Protein AF-A0A381WK95-F1 (afdb_monomer)

Radius of gyration: 12.32 Å; Cα contacts (8 Å, |Δi|>4): 48; chains: 1; bounding box: 27×17×35 Å

Structure (mmCIF, N/CA/C/O backbone):
data_AF-A0A381WK95-F1
#
_entry.id   AF-A0A381WK95-F1
#
loop_
_atom_site.group_PDB
_atom_site.id
_atom_site.type_symbol
_atom_site.label_atom_id
_atom_site.label_alt_id
_atom_site.label_comp_id
_atom_site.label_asym_id
_atom_site.label_entity_id
_atom_site.label_seq_id
_atom_site.pdbx_PDB_ins_code
_atom_site.Cartn_x
_atom_site.Cartn_y
_atom_site.Cartn_z
_atom_site.occupancy
_atom_site.B_iso_or_equiv
_atom_site.auth_seq_id
_atom_site.auth_comp_id
_atom_site.auth_asym_id
_atom_site.auth_atom_id
_atom_site.pdbx_PDB_model_num
ATOM 1 N N . MET A 1 1 ? 15.414 -4.262 24.977 1.00 55.16 1 MET A N 1
ATOM 2 C CA . MET A 1 1 ? 14.625 -3.629 23.900 1.00 55.16 1 MET A CA 1
ATOM 3 C C . MET A 1 1 ? 13.407 -4.515 23.677 1.00 55.16 1 MET A C 1
ATOM 5 O O . MET A 1 1 ? 13.595 -5.669 23.319 1.00 55.16 1 MET A O 1
ATOM 9 N N . SER A 1 2 ? 12.201 -4.068 24.034 1.00 75.81 2 SER A N 1
ATOM 10 C CA . SER A 1 2 ? 10.978 -4.861 23.844 1.00 75.81 2 SER A CA 1
ATOM 11 C C . SER A 1 2 ? 10.393 -4.557 22.469 1.00 75.81 2 SER A C 1
ATOM 13 O O . SER A 1 2 ? 10.022 -3.422 22.186 1.00 75.81 2 SER A O 1
ATOM 15 N N . ILE A 1 3 ? 10.338 -5.567 21.603 1.00 78.12 3 ILE A N 1
ATOM 16 C CA . ILE A 1 3 ? 9.639 -5.468 20.321 1.00 78.12 3 ILE A CA 1
ATOM 17 C C . ILE A 1 3 ? 8.143 -5.593 20.624 1.00 78.12 3 ILE A C 1
ATOM 19 O O . ILE A 1 3 ? 7.716 -6.579 21.226 1.00 78.12 3 ILE A O 1
ATOM 23 N N . LYS A 1 4 ? 7.358 -4.579 20.254 1.00 77.75 4 LYS A N 1
ATOM 24 C CA . LYS A 1 4 ? 5.893 -4.626 20.292 1.00 77.75 4 LYS A CA 1
ATOM 25 C C . LYS A 1 4 ? 5.383 -4.757 18.867 1.00 77.75 4 LYS A C 1
ATOM 27 O O . LYS A 1 4 ? 5.779 -3.977 18.012 1.00 77.75 4 LYS A O 1
ATOM 32 N N . ILE A 1 5 ? 4.513 -5.737 18.650 1.00 76.69 5 ILE A N 1
ATOM 33 C CA . ILE A 1 5 ? 3.772 -5.891 17.400 1.00 76.69 5 ILE A CA 1
ATOM 34 C C . ILE A 1 5 ? 2.448 -5.165 17.593 1.00 76.69 5 ILE A C 1
ATOM 36 O O . ILE A 1 5 ? 1.667 -5.528 18.479 1.00 76.69 5 ILE A O 1
ATOM 40 N N . GLU A 1 6 ? 2.205 -4.136 16.790 1.00 77.25 6 GLU A N 1
ATOM 41 C CA . GLU A 1 6 ? 0.955 -3.386 16.818 1.00 77.25 6 GLU A CA 1
ATOM 42 C C . GLU A 1 6 ? 0.075 -3.805 15.641 1.00 77.25 6 GLU A C 1
ATOM 44 O O . GLU A 1 6 ? 0.534 -4.064 14.529 1.00 77.25 6 GLU A O 1
ATOM 49 N N . LYS A 1 7 ? -1.229 -3.929 15.899 1.00 77.56 7 LYS A N 1
ATOM 50 C CA . LYS A 1 7 ? -2.189 -4.194 14.830 1.00 77.56 7 LYS A CA 1
ATOM 51 C C . LYS A 1 7 ? -2.492 -2.884 14.134 1.00 77.56 7 LYS A C 1
ATOM 53 O O . LYS A 1 7 ? -2.940 -1.945 14.784 1.00 77.56 7 LYS A O 1
ATOM 58 N N . VAL A 1 8 ? -2.331 -2.876 12.820 1.00 78.12 8 VAL A N 1
ATOM 59 C CA . VAL A 1 8 ? -2.713 -1.749 11.975 1.00 78.12 8 VAL A CA 1
ATOM 60 C C . VAL A 1 8 ? -3.835 -2.143 11.036 1.00 78.12 8 VAL A C 1
ATOM 62 O O . VAL A 1 8 ? -3.995 -3.311 10.673 1.00 78.12 8 VAL A O 1
ATOM 65 N N . SER A 1 9 ? -4.629 -1.156 10.646 1.00 78.31 9 SER A N 1
ATOM 66 C CA . SER A 1 9 ? -5.765 -1.355 9.759 1.00 78.31 9 SER A CA 1
ATOM 67 C C . SER A 1 9 ? -5.670 -0.466 8.529 1.00 78.31 9 SER A C 1
ATOM 69 O O . SER A 1 9 ? -5.528 0.747 8.640 1.00 78.31 9 SER A O 1
ATOM 71 N N . TYR A 1 10 ? -5.874 -1.049 7.347 1.00 78.25 10 TYR A N 1
ATOM 72 C CA . TYR A 1 10 ? -6.043 -0.282 6.106 1.00 78.25 10 TYR A CA 1
ATOM 73 C C . TYR A 1 10 ? -7.338 0.541 6.084 1.00 78.25 10 TYR A C 1
ATOM 75 O O . TYR A 1 10 ? -7.474 1.439 5.263 1.00 78.25 10 TYR A O 1
ATOM 83 N N . ASN A 1 11 ? -8.268 0.286 7.011 1.00 80.69 11 ASN A N 1
ATOM 84 C CA . ASN A 1 11 ? -9.485 1.083 7.174 1.00 80.69 11 ASN A CA 1
ATOM 85 C C . ASN A 1 11 ? -9.274 2.314 8.075 1.00 80.69 11 ASN A C 1
ATOM 87 O O . ASN A 1 11 ? -10.177 3.138 8.204 1.00 80.69 11 ASN A O 1
ATOM 91 N N . ASN A 1 12 ? -8.113 2.445 8.727 1.00 85.25 12 ASN A N 1
ATOM 92 C CA . ASN A 1 12 ? -7.785 3.579 9.587 1.00 85.25 12 ASN A CA 1
ATOM 93 C C . ASN A 1 12 ? -6.868 4.559 8.840 1.00 85.25 12 ASN A C 1
ATOM 95 O O . ASN A 1 12 ? -5.789 4.199 8.376 1.00 85.25 12 ASN A O 1
ATOM 99 N N . SER A 1 13 ? -7.277 5.826 8.749 1.00 86.50 13 SER A N 1
ATOM 100 C CA . SER A 1 13 ? -6.533 6.859 8.019 1.00 86.50 13 SER A CA 1
ATOM 101 C C . SER A 1 13 ? -5.156 7.168 8.615 1.00 86.50 13 SER A C 1
ATOM 103 O O . SER A 1 13 ? -4.225 7.476 7.869 1.00 86.50 13 SER A O 1
ATOM 105 N N . LYS A 1 14 ? -4.999 7.067 9.939 1.00 88.25 14 LYS A N 1
ATOM 106 C CA . LYS A 1 14 ? -3.720 7.283 10.627 1.00 88.25 14 LYS A CA 1
ATOM 107 C C . LYS A 1 14 ? -2.753 6.138 10.340 1.00 88.25 14 LYS A C 1
ATOM 109 O O . LYS A 1 14 ? -1.607 6.382 9.972 1.00 88.25 14 LYS A O 1
ATOM 114 N N . ASP A 1 15 ? -3.241 4.907 10.433 1.00 87.25 15 ASP A N 1
ATOM 115 C CA . ASP A 1 15 ? -2.457 3.707 10.137 1.00 87.25 15 ASP A CA 1
ATOM 116 C C . ASP A 1 15 ? -2.039 3.678 8.662 1.00 87.25 15 ASP A C 1
ATOM 118 O O . ASP A 1 15 ? -0.893 3.362 8.349 1.00 87.25 15 ASP A O 1
ATOM 122 N N . LEU A 1 16 ? -2.924 4.100 7.750 1.00 88.19 16 LEU A N 1
ATOM 123 C CA . LEU A 1 16 ? -2.603 4.260 6.330 1.00 88.19 16 LEU A CA 1
ATOM 124 C C . LEU A 1 16 ? -1.465 5.256 6.093 1.00 88.19 16 LEU A C 1
ATOM 126 O O . LEU A 1 16 ? -0.619 5.005 5.238 1.00 88.19 16 LEU A O 1
ATOM 130 N N . GLN A 1 17 ? -1.415 6.375 6.822 1.00 90.44 17 GLN A N 1
ATOM 131 C CA . GLN A 1 17 ? -0.306 7.328 6.697 1.00 90.44 17 GLN A CA 1
ATOM 132 C C . GLN A 1 17 ? 1.020 6.721 7.161 1.00 90.44 17 GLN A C 1
ATOM 134 O O . GLN A 1 17 ? 2.035 6.888 6.482 1.00 90.44 17 GLN A O 1
ATOM 139 N N . VAL A 1 18 ? 1.006 5.986 8.276 1.00 90.00 18 VAL A N 1
ATOM 140 C CA . VAL A 1 18 ? 2.189 5.285 8.797 1.00 90.00 18 VAL A CA 1
ATOM 141 C C . VAL A 1 18 ? 2.666 4.227 7.802 1.00 90.00 18 VAL A C 1
ATOM 143 O O . VAL A 1 18 ? 3.829 4.237 7.402 1.00 90.00 18 VAL A O 1
ATOM 146 N N . LEU A 1 19 ? 1.758 3.373 7.324 1.00 89.06 19 LEU A N 1
ATOM 147 C CA . LEU A 1 19 ? 2.046 2.359 6.311 1.00 89.06 19 LEU A CA 1
ATOM 148 C C . LEU A 1 19 ? 2.580 2.983 5.026 1.00 89.06 19 LEU A C 1
ATOM 150 O O . LEU A 1 19 ? 3.565 2.502 4.475 1.00 89.06 19 LEU A O 1
ATOM 154 N N . LYS A 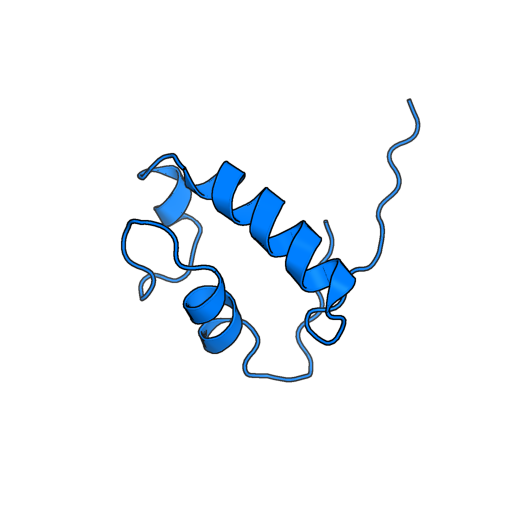1 20 ? 1.985 4.086 4.565 1.00 92.12 20 LYS A N 1
ATOM 155 C CA . LYS A 1 20 ? 2.461 4.793 3.377 1.00 92.12 20 LYS A CA 1
ATOM 156 C C . LYS A 1 20 ? 3.904 5.248 3.549 1.00 92.12 20 LYS A C 1
ATOM 158 O O . LYS A 1 20 ? 4.700 5.024 2.642 1.00 92.12 20 LYS A O 1
ATOM 163 N N . ALA A 1 21 ? 4.250 5.853 4.683 1.00 92.56 21 ALA A N 1
ATOM 164 C CA . ALA A 1 21 ? 5.611 6.313 4.947 1.00 92.56 21 ALA A CA 1
ATOM 165 C C . ALA A 1 21 ? 6.614 5.148 4.980 1.00 92.56 21 ALA A C 1
ATOM 167 O O . ALA A 1 21 ? 7.640 5.205 4.304 1.00 92.56 21 ALA A O 1
ATOM 168 N N . ILE A 1 22 ? 6.288 4.076 5.709 1.00 90.75 22 ILE A N 1
ATOM 169 C CA . ILE A 1 22 ? 7.157 2.902 5.865 1.00 90.75 22 ILE A CA 1
ATOM 170 C C . ILE A 1 22 ? 7.339 2.177 4.530 1.00 90.75 22 ILE A C 1
ATOM 172 O O . ILE A 1 22 ? 8.470 1.983 4.096 1.00 90.75 22 ILE A O 1
ATOM 176 N N . LEU A 1 23 ? 6.248 1.823 3.843 1.00 90.25 23 LEU A N 1
ATOM 177 C CA . LEU A 1 23 ? 6.321 1.079 2.583 1.00 90.25 23 LEU A CA 1
ATOM 178 C C . LEU A 1 23 ? 6.993 1.898 1.477 1.00 90.25 23 LEU A C 1
ATOM 180 O O . LEU A 1 23 ? 7.767 1.352 0.701 1.00 90.25 23 LEU A O 1
ATOM 184 N N . SER A 1 24 ? 6.762 3.215 1.427 1.00 92.31 24 SER A N 1
ATOM 185 C CA . SER A 1 24 ? 7.458 4.071 0.453 1.00 92.31 24 SER A CA 1
ATOM 186 C C . SER A 1 24 ? 8.966 4.091 0.691 1.00 92.31 24 SER A C 1
ATOM 188 O O . SER A 1 24 ? 9.725 4.181 -0.268 1.00 92.31 24 SER A O 1
ATOM 190 N N . LYS A 1 25 ? 9.404 3.982 1.952 1.00 93.19 25 LYS A N 1
ATOM 191 C CA . LYS A 1 25 ? 10.824 3.892 2.289 1.00 93.19 25 LYS A CA 1
ATOM 192 C C . LYS A 1 25 ? 11.396 2.501 2.014 1.00 93.19 25 LYS A C 1
ATOM 194 O O . LYS A 1 25 ? 12.503 2.402 1.502 1.00 93.19 25 LYS A O 1
ATOM 199 N N . TRP A 1 26 ? 10.644 1.444 2.318 1.00 91.25 26 TRP A N 1
ATOM 200 C CA . TRP A 1 26 ? 11.058 0.059 2.072 1.00 91.25 26 TRP A CA 1
ATOM 201 C C . TRP A 1 26 ? 11.129 -0.317 0.597 1.00 91.25 26 TRP A C 1
ATOM 203 O O . TRP A 1 26 ? 11.870 -1.220 0.253 1.00 91.25 26 TRP A O 1
ATOM 213 N N . PHE A 1 27 ? 10.359 0.336 -0.271 1.00 92.12 27 PHE A N 1
ATOM 214 C CA . PHE A 1 27 ? 10.380 0.074 -1.713 1.00 92.12 27 PHE A CA 1
ATOM 215 C C . PHE A 1 27 ? 11.040 1.210 -2.502 1.00 92.12 27 PHE A C 1
ATOM 217 O O . PHE A 1 27 ? 10.769 1.393 -3.691 1.00 92.12 27 PHE A O 1
ATOM 224 N N . GLU A 1 28 ? 11.912 1.979 -1.845 1.00 92.06 28 GLU A N 1
ATOM 225 C CA . GLU A 1 28 ? 12.746 2.993 -2.494 1.00 92.06 28 GLU A CA 1
ATOM 226 C C . GLU A 1 28 ? 13.769 2.337 -3.435 1.00 92.06 28 GLU A C 1
ATOM 228 O O . GLU A 1 28 ? 14.055 2.865 -4.509 1.00 92.06 28 GLU A O 1
ATOM 233 N N . ASN A 1 29 ? 14.278 1.149 -3.084 1.00 91.69 29 ASN A N 1
ATOM 234 C CA . ASN A 1 29 ? 15.129 0.367 -3.970 1.00 91.69 29 ASN A CA 1
ATOM 235 C C . ASN A 1 29 ? 14.275 -0.398 -5.000 1.00 91.69 29 ASN A C 1
ATOM 237 O O . ASN A 1 29 ? 13.466 -1.250 -4.619 1.00 91.69 29 ASN A O 1
ATOM 241 N N . PRO A 1 30 ? 14.503 -0.216 -6.314 1.00 87.31 30 PRO A N 1
ATOM 242 C CA . PR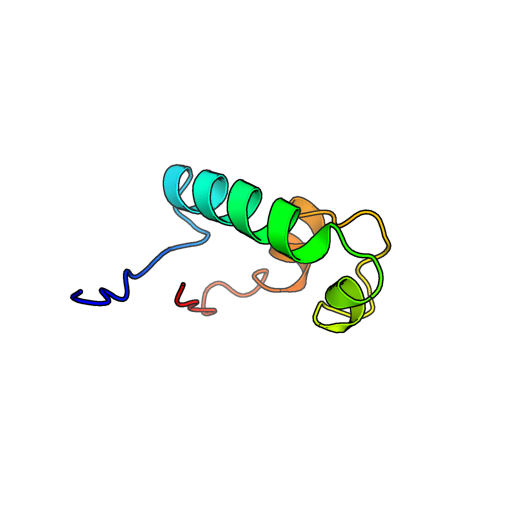O A 1 30 ? 13.772 -0.944 -7.351 1.00 87.31 30 PRO A CA 1
ATOM 243 C C . PRO A 1 30 ? 13.842 -2.472 -7.212 1.00 87.31 30 PRO A C 1
ATOM 245 O O . PRO A 1 30 ? 12.923 -3.168 -7.633 1.00 87.31 30 PRO A O 1
ATOM 248 N N . LYS A 1 31 ? 14.915 -3.016 -6.618 1.00 90.00 31 LYS A N 1
ATOM 249 C CA . LYS A 1 31 ? 15.053 -4.465 -6.396 1.00 90.00 31 LYS A CA 1
ATOM 250 C C . LYS A 1 31 ? 14.088 -4.996 -5.339 1.00 90.00 31 LYS A C 1
ATOM 252 O O . LYS A 1 31 ? 13.643 -6.134 -5.466 1.00 90.00 31 LYS A O 1
ATOM 257 N N . GLU A 1 32 ? 13.776 -4.189 -4.328 1.00 88.38 32 GLU A N 1
ATOM 258 C CA . GLU A 1 32 ? 12.862 -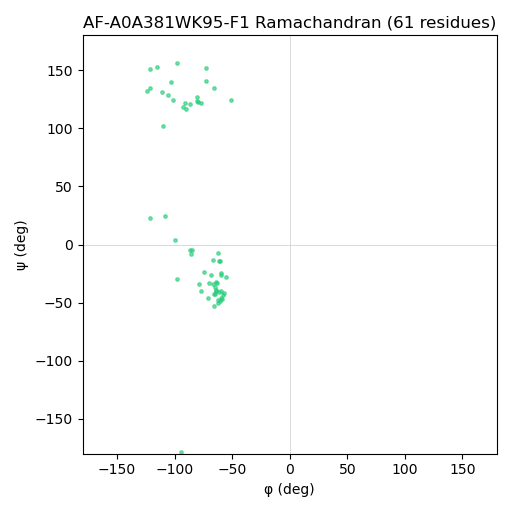4.541 -3.232 1.00 88.38 32 GLU A CA 1
ATOM 259 C C . GLU A 1 32 ? 11.404 -4.521 -3.708 1.00 88.38 32 GLU A C 1
ATOM 261 O O . GLU A 1 32 ? 10.570 -5.257 -3.189 1.00 88.38 32 GLU A O 1
ATOM 266 N N . LEU A 1 33 ? 11.103 -3.770 -4.776 1.00 88.00 33 LEU A N 1
ATOM 267 C CA . LEU A 1 33 ? 9.780 -3.765 -5.402 1.00 88.00 33 LEU A CA 1
ATOM 268 C C . LEU A 1 33 ? 9.350 -5.149 -5.916 1.00 88.00 33 LEU A C 1
ATOM 270 O O . LEU A 1 33 ? 8.155 -5.428 -5.972 1.00 88.00 33 LEU A O 1
ATOM 274 N N . ASN A 1 34 ? 10.298 -6.042 -6.225 1.00 86.94 34 ASN A N 1
ATOM 275 C CA . ASN A 1 34 ? 10.003 -7.426 -6.622 1.00 86.94 34 ASN A CA 1
ATOM 276 C C . ASN A 1 34 ? 9.272 -8.232 -5.533 1.00 86.94 34 ASN A C 1
ATOM 278 O O . ASN A 1 34 ? 8.761 -9.311 -5.817 1.00 86.94 34 ASN A O 1
ATOM 282 N N . TRP A 1 35 ? 9.240 -7.742 -4.290 1.00 85.38 35 TRP A N 1
ATOM 283 C CA . TRP A 1 35 ? 8.484 -8.348 -3.190 1.00 85.38 35 TRP A CA 1
ATOM 284 C C . TRP A 1 35 ? 7.027 -7.880 -3.132 1.00 85.38 35 TRP A C 1
ATOM 286 O O . TRP A 1 35 ? 6.257 -8.356 -2.300 1.00 85.38 35 TRP A O 1
ATOM 296 N N . THR A 1 36 ? 6.649 -6.939 -3.997 1.00 86.38 36 THR A N 1
ATOM 297 C CA . THR A 1 36 ? 5.273 -6.470 -4.148 1.00 86.38 36 THR A CA 1
ATOM 298 C C . THR A 1 36 ? 4.554 -7.224 -5.269 1.00 86.38 36 THR A C 1
ATOM 300 O O . THR A 1 36 ? 5.082 -8.153 -5.877 1.00 86.38 36 THR A O 1
ATOM 303 N N . ASP A 1 37 ? 3.304 -6.853 -5.522 1.00 85.50 37 ASP A N 1
ATOM 304 C CA . ASP A 1 37 ? 2.455 -7.473 -6.524 1.00 85.50 37 ASP A CA 1
ATOM 305 C C . ASP A 1 37 ? 3.063 -7.184 -7.904 1.00 85.50 37 ASP A C 1
ATOM 307 O O . ASP A 1 37 ? 3.421 -6.034 -8.166 1.00 85.50 37 ASP A O 1
ATOM 311 N N . PRO A 1 38 ? 3.166 -8.172 -8.810 1.00 87.38 38 PRO A N 1
ATOM 312 C CA . PRO A 1 38 ? 3.813 -7.996 -10.113 1.00 87.38 38 PRO A CA 1
ATOM 313 C C . PRO A 1 38 ? 3.151 -6.923 -10.993 1.00 87.38 38 PRO A C 1
ATOM 315 O O . PRO A 1 38 ? 3.724 -6.498 -11.993 1.00 87.38 38 PRO A O 1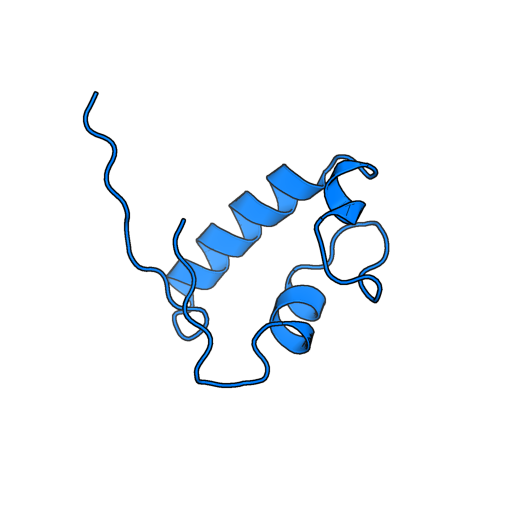
ATOM 318 N N . ARG A 1 39 ? 1.938 -6.470 -10.647 1.00 89.19 39 ARG A N 1
ATOM 319 C CA . ARG A 1 39 ? 1.225 -5.371 -11.315 1.00 89.19 39 ARG A CA 1
ATOM 320 C C . ARG A 1 39 ? 1.639 -3.989 -10.783 1.00 89.19 39 ARG A C 1
ATOM 322 O O . ARG A 1 39 ? 1.153 -2.969 -11.294 1.00 89.19 39 ARG A O 1
ATOM 329 N N . ILE A 1 40 ? 2.486 -3.918 -9.756 1.00 90.81 40 ILE A N 1
ATOM 330 C CA . ILE A 1 40 ? 3.102 -2.689 -9.251 1.00 90.81 40 ILE A CA 1
ATOM 331 C C . ILE A 1 40 ? 4.383 -2.419 -10.036 1.00 90.81 40 ILE A C 1
ATOM 333 O O . ILE A 1 40 ? 5.320 -3.208 -10.038 1.00 90.81 40 ILE A O 1
ATOM 337 N N . ASN A 1 41 ? 4.421 -1.254 -10.677 1.00 90.38 41 ASN A N 1
ATOM 338 C CA . ASN A 1 41 ? 5.598 -0.775 -11.391 1.00 90.38 41 ASN A CA 1
ATOM 339 C C . ASN A 1 41 ? 6.380 0.194 -10.508 1.00 90.38 41 ASN A C 1
ATOM 341 O O . ASN A 1 41 ? 5.802 0.831 -9.628 1.00 90.38 41 ASN A O 1
ATOM 345 N N . TYR A 1 42 ? 7.676 0.334 -10.780 1.00 90.25 42 TYR A N 1
ATOM 346 C CA . TYR A 1 42 ? 8.494 1.373 -10.163 1.00 90.25 42 TYR A CA 1
ATOM 347 C C . TYR A 1 42 ? 8.145 2.750 -10.766 1.00 90.25 42 TYR A C 1
ATOM 349 O O . TYR A 1 42 ? 7.954 2.831 -11.984 1.00 90.25 42 TYR A O 1
ATOM 357 N N . PRO A 1 43 ? 8.095 3.837 -9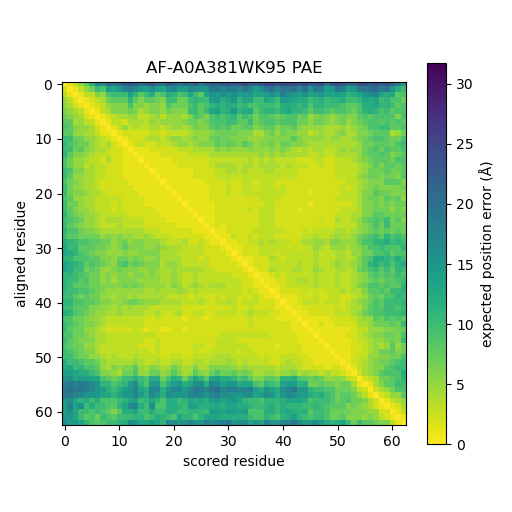.970 1.00 91.81 43 PRO A N 1
ATOM 358 C CA . PRO A 1 43 ? 8.277 3.892 -8.514 1.00 91.81 43 PRO A CA 1
ATOM 359 C C . PRO A 1 43 ? 7.083 3.319 -7.739 1.00 91.81 43 PRO A C 1
ATOM 361 O O . PRO A 1 43 ? 5.948 3.375 -8.213 1.00 91.81 43 PRO A O 1
ATOM 364 N N . PHE A 1 44 ? 7.338 2.796 -6.531 1.00 93.62 44 PHE A N 1
ATOM 365 C CA . PHE A 1 44 ? 6.299 2.211 -5.678 1.00 93.62 44 PHE A CA 1
ATOM 366 C C . PHE A 1 44 ? 5.109 3.164 -5.497 1.00 93.62 44 PHE A C 1
ATOM 368 O O . PHE A 1 44 ? 5.254 4.295 -5.030 1.00 93.62 44 PHE A O 1
ATOM 375 N N . ASN A 1 45 ? 3.910 2.686 -5.838 1.00 92.69 45 ASN A N 1
ATOM 376 C CA . ASN A 1 45 ? 2.669 3.430 -5.665 1.00 92.69 45 ASN A CA 1
ATOM 377 C C . ASN A 1 45 ? 1.826 2.789 -4.561 1.00 92.69 45 ASN A C 1
ATOM 379 O O . ASN A 1 45 ? 1.127 1.800 -4.790 1.00 92.69 45 ASN A O 1
ATOM 383 N N . PHE A 1 46 ? 1.857 3.403 -3.377 1.00 91.62 46 PHE A N 1
ATOM 384 C CA . PHE A 1 46 ? 1.116 2.928 -2.211 1.00 91.62 46 PHE A CA 1
ATOM 385 C C . PHE A 1 46 ? -0.393 2.804 -2.459 1.00 91.62 46 PHE A C 1
ATOM 387 O O . PHE A 1 46 ? -0.995 1.816 -2.058 1.00 91.62 46 PHE A O 1
ATOM 394 N N . ASN A 1 47 ? -1.015 3.766 -3.145 1.00 89.62 47 ASN A N 1
ATOM 395 C CA . ASN A 1 47 ? -2.462 3.729 -3.375 1.00 89.62 47 ASN A CA 1
ATOM 396 C C . ASN A 1 47 ? -2.844 2.541 -4.269 1.00 89.62 47 ASN A C 1
ATOM 398 O O . ASN A 1 47 ? -3.788 1.819 -3.962 1.00 89.62 47 ASN A O 1
ATOM 402 N N . LYS A 1 48 ? -2.063 2.299 -5.330 1.00 91.12 48 LYS A N 1
ATOM 403 C CA . LYS A 1 48 ? -2.247 1.139 -6.212 1.00 91.12 48 LYS A CA 1
ATOM 404 C C . LYS A 1 48 ? -2.007 -0.173 -5.463 1.00 91.12 48 LYS A C 1
ATOM 406 O O . LYS A 1 48 ? -2.745 -1.132 -5.652 1.00 91.12 48 LYS A O 1
ATOM 411 N N . TRP A 1 49 ? -0.998 -0.214 -4.594 1.00 89.12 49 TRP A N 1
ATOM 412 C CA . TRP A 1 49 ? -0.723 -1.363 -3.730 1.00 89.12 49 TRP A CA 1
ATOM 413 C C . TRP A 1 49 ? -1.901 -1.685 -2.809 1.00 89.12 49 TRP A C 1
ATOM 415 O O . TRP A 1 49 ? -2.316 -2.842 -2.738 1.00 89.12 49 TRP A O 1
ATOM 425 N N . VAL A 1 50 ? -2.475 -0.667 -2.161 1.00 87.00 50 VAL A N 1
ATOM 426 C CA . VAL A 1 50 ? -3.661 -0.822 -1.311 1.00 87.00 50 VAL A CA 1
ATOM 427 C C . VAL A 1 50 ? -4.843 -1.347 -2.124 1.00 87.00 50 VAL A C 1
ATOM 429 O O . VAL A 1 50 ? -5.456 -2.337 -1.735 1.00 87.00 50 VAL A O 1
ATOM 432 N N . GLU A 1 51 ? -5.116 -0.749 -3.282 1.00 87.19 51 GLU A N 1
ATOM 433 C CA . GLU A 1 51 ? -6.222 -1.159 -4.152 1.00 87.19 51 GLU A CA 1
ATOM 434 C C . GLU A 1 51 ? -6.086 -2.606 -4.651 1.00 87.19 51 GLU A C 1
ATOM 436 O O . GLU A 1 51 ? -7.075 -3.332 -4.708 1.00 87.19 51 GLU A O 1
ATOM 441 N N . LEU A 1 52 ? -4.877 -3.040 -5.016 1.00 86.62 52 LEU A N 1
ATOM 442 C CA . LEU A 1 52 ? -4.646 -4.380 -5.564 1.00 86.62 52 LEU A CA 1
ATOM 443 C C . LEU A 1 52 ? -4.602 -5.473 -4.495 1.00 86.62 52 LEU A C 1
ATOM 445 O O . LEU A 1 52 ? -5.024 -6.596 -4.767 1.00 86.62 52 LEU A O 1
ATOM 449 N N . THR A 1 53 ? -4.088 -5.151 -3.309 1.00 81.31 53 THR A N 1
ATOM 450 C CA . THR A 1 53 ? -3.786 -6.141 -2.262 1.00 81.31 53 THR A CA 1
ATOM 451 C C . THR A 1 53 ? -4.892 -6.225 -1.210 1.00 81.31 53 THR A C 1
ATOM 453 O O . THR A 1 53 ? -5.119 -7.288 -0.642 1.00 81.31 53 THR A O 1
ATOM 456 N N . TYR A 1 54 ? -5.614 -5.125 -0.970 1.00 75.94 54 TYR A N 1
ATOM 457 C CA . TYR A 1 54 ? -6.592 -4.989 0.118 1.00 75.94 54 TYR A CA 1
ATOM 458 C C . TYR A 1 54 ? -7.996 -4.648 -0.390 1.00 75.94 54 TYR A C 1
ATOM 460 O O . TYR A 1 54 ? -8.824 -4.126 0.353 1.00 75.94 54 TYR A O 1
ATOM 468 N N . LYS A 1 55 ? -8.291 -4.966 -1.659 1.00 68.94 55 LYS A N 1
ATOM 469 C CA . LYS A 1 55 ? -9.651 -4.861 -2.214 1.00 68.94 55 LYS A CA 1
ATOM 470 C C . LYS A 1 55 ? -10.653 -5.737 -1.461 1.00 68.94 55 LYS A C 1
ATOM 472 O O . LYS A 1 55 ? -11.846 -5.446 -1.455 1.00 68.94 55 LYS A O 1
ATOM 477 N N . ASP A 1 56 ? -10.156 -6.807 -0.849 1.00 66.62 56 ASP A N 1
ATOM 478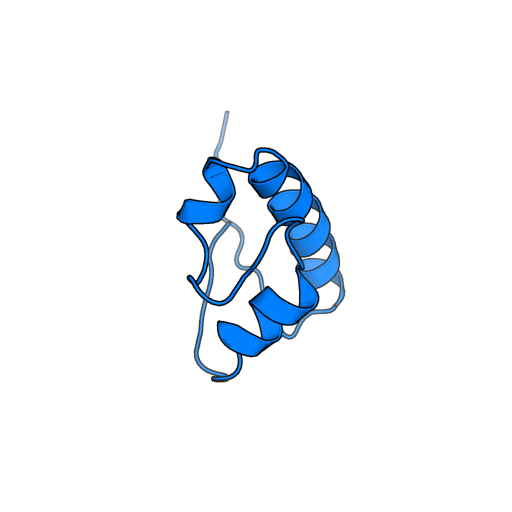 C CA . ASP A 1 56 ? -10.934 -7.696 -0.008 1.00 66.62 56 ASP A CA 1
ATOM 479 C C . ASP A 1 56 ? -10.877 -7.223 1.452 1.00 66.62 56 ASP A C 1
ATOM 481 O O . ASP A 1 56 ? -9.808 -7.101 2.053 1.00 66.62 56 ASP A O 1
ATOM 485 N N . SER A 1 57 ? -12.044 -6.950 2.035 1.00 62.22 57 SER A N 1
ATOM 486 C CA . SER A 1 57 ? -12.187 -6.379 3.385 1.00 62.22 57 SER A CA 1
ATOM 487 C C . SER A 1 57 ? -11.641 -7.260 4.519 1.00 62.22 57 SER A C 1
ATOM 489 O O . SER A 1 57 ? -11.590 -6.823 5.668 1.00 62.22 57 SER A O 1
ATOM 491 N N . ASN A 1 58 ? -11.238 -8.496 4.213 1.00 62.72 58 ASN A N 1
ATOM 492 C CA . ASN A 1 58 ? -10.816 -9.484 5.200 1.00 62.72 58 ASN A CA 1
ATOM 493 C C . ASN A 1 58 ? -9.290 -9.618 5.356 1.00 62.72 58 ASN A C 1
ATOM 495 O O . ASN A 1 58 ? -8.819 -10.473 6.110 1.00 62.72 58 ASN A O 1
ATOM 499 N N . VAL A 1 59 ? -8.500 -8.794 4.663 1.00 65.69 59 VAL A N 1
ATOM 500 C CA . VAL A 1 59 ? -7.036 -8.857 4.739 1.00 65.69 59 VAL A CA 1
ATOM 501 C C . VAL A 1 59 ? -6.537 -8.148 6.006 1.00 65.69 59 VAL A C 1
ATOM 503 O O . VAL A 1 59 ? -6.803 -6.967 6.231 1.00 65.69 59 VAL A O 1
ATOM 506 N N . LYS A 1 60 ? -5.796 -8.878 6.848 1.00 63.81 60 LYS A N 1
ATOM 507 C CA . LYS A 1 60 ? -5.165 -8.368 8.077 1.00 63.81 60 LYS A CA 1
ATOM 508 C C . LYS A 1 60 ? -3.652 -8.336 7.899 1.00 63.81 60 LYS A C 1
ATOM 510 O O . LYS A 1 60 ? -3.075 -9.356 7.529 1.00 63.81 60 LYS A O 1
ATOM 515 N N . SER A 1 61 ? -3.023 -7.211 8.235 1.00 64.12 61 SER A N 1
ATOM 516 C CA . SER A 1 61 ? -1.564 -7.063 8.183 1.00 64.12 61 SER A CA 1
ATOM 517 C C . SER A 1 61 ? -0.988 -6.693 9.539 1.00 64.12 61 SER A C 1
ATOM 519 O O . SER A 1 61 ? -1.644 -6.058 10.366 1.00 64.12 61 SER A O 1
ATOM 521 N N . PHE A 1 62 ? 0.253 -7.113 9.747 1.00 66.12 62 PHE A N 1
ATOM 522 C CA . PHE A 1 62 ? 1.036 -6.871 10.949 1.00 66.12 62 PHE A CA 1
ATOM 523 C C . PHE A 1 62 ? 2.304 -6.135 10.513 1.00 66.12 62 PHE A C 1
ATOM 525 O O . PHE A 1 62 ? 2.897 -6.513 9.500 1.00 66.12 62 PHE A O 1
ATOM 532 N N . ILE A 1 63 ? 2.679 -5.086 11.240 1.00 57.41 63 ILE A N 1
ATOM 533 C CA . ILE A 1 63 ? 3.937 -4.349 11.061 1.00 57.41 63 ILE A CA 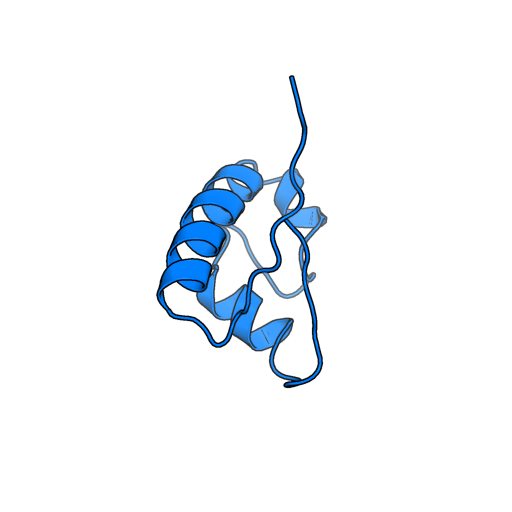1
ATOM 534 C C . ILE A 1 63 ? 4.693 -4.289 12.379 1.00 57.41 63 ILE A C 1
ATOM 536 O O . ILE A 1 63 ? 4.030 -4.296 13.443 1.00 57.41 63 ILE A O 1
#

Sequence (63 aa):
MSIKIEKVSYNNSKDLQVLKAILSKWFENPKELNWTDPRINYPFNFNKWVELTYKDSNVKSFI

Mean predicted aligned error: 5.89 Å

Foldseek 3Di:
DDDDKDWADPVDPVSLVVCCVVVQVQQVDVVSCVVADPPADPPGDS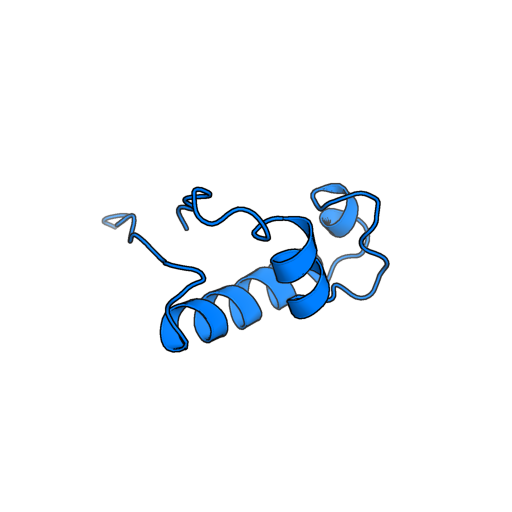VVSCCVPVVDVPDTDID

Secondary structure (DSSP, 8-state):
----PPEE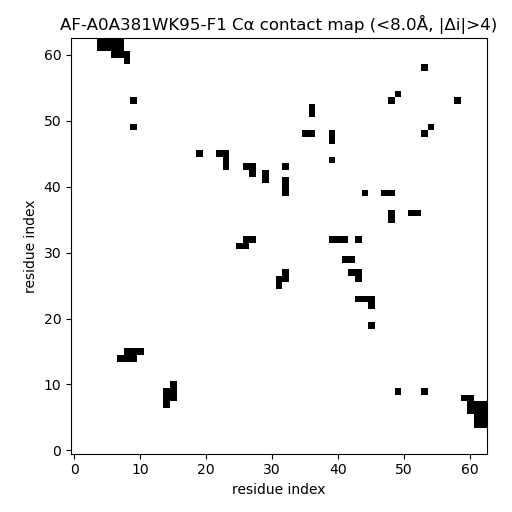-TT-HHHHHHHHHHHHHHT-STTGGGGS-TTPPSSP-HHHHHHHHS-STT--EE-

pLDDT: mean 83.15, std 10.03, range [55.16, 93.62]

Solvent-accessible surface area (backbone atoms only — not comparable to full-atom values): 4107 Å² total; per-residue (Å²): 136,86,89,76,81,51,87,54,42,90,88,35,72,68,43,41,51,53,48,43,56,51,52,53,60,64,28,64,47,73,77,51,42,72,80,50,61,89,89,61,56,87,74,68,50,61,70,60,48,46,57,74,72,49,69,51,92,81,70,82,58,78,99

Organism: NCBI:txid408172

Nearest PDB structures (foldseek):
  4oae-assembly1_A  TM=6.686E-01  e=1.087E+00  Pseudomonas aeruginosa PAO1
  4kua-assembly1_A  TM=6.527E-01  e=1.164E+00  Pseudomonas aeruginosa PAO1